Protein AF-A0A353Q1W4-F1 (afdb_monomer_lite)

pLDDT: mean 92.63, std 8.81, range [54.44, 98.5]

Structure (mmCIF, N/CA/C/O backbone):
data_AF-A0A353Q1W4-F1
#
_entry.id   AF-A0A353Q1W4-F1
#
loop_
_atom_site.group_PDB
_atom_site.id
_atom_site.type_symbol
_atom_site.label_atom_id
_atom_site.label_alt_id
_atom_site.label_comp_id
_atom_site.label_asym_id
_atom_site.label_entity_id
_atom_site.label_seq_id
_atom_site.pdbx_PDB_ins_code
_atom_site.Cartn_x
_atom_site.Cartn_y
_atom_site.Cartn_z
_atom_site.occupancy
_atom_site.B_iso_or_equiv
_atom_site.auth_seq_id
_atom_site.auth_comp_id
_atom_site.auth_asym_id
_atom_site.auth_atom_id
_atom_site.pdbx_PDB_model_num
ATOM 1 N N . MET A 1 1 ? 9.913 -14.110 -7.291 1.00 58.38 1 MET A N 1
ATOM 2 C CA . MET A 1 1 ? 8.593 -13.522 -7.599 1.00 58.38 1 MET A CA 1
ATOM 3 C C . MET A 1 1 ? 8.789 -12.524 -8.715 1.00 58.38 1 MET A C 1
ATOM 5 O O . MET A 1 1 ? 9.816 -11.857 -8.730 1.00 58.38 1 MET A O 1
ATOM 9 N N . GLU A 1 2 ? 7.866 -12.465 -9.665 1.00 75.69 2 GLU A N 1
ATOM 10 C CA . GLU A 1 2 ? 7.876 -11.416 -10.681 1.00 75.69 2 GLU A CA 1
ATOM 11 C C . GLU A 1 2 ? 7.656 -10.055 -10.006 1.00 75.69 2 GLU A C 1
ATOM 13 O O . GLU A 1 2 ? 6.860 -9.937 -9.071 1.00 75.69 2 GLU A O 1
ATOM 18 N N . ARG A 1 3 ? 8.422 -9.041 -10.416 1.00 81.00 3 ARG A N 1
ATOM 19 C CA . ARG A 1 3 ? 8.361 -7.715 -9.799 1.00 81.00 3 ARG A CA 1
ATOM 20 C C . ARG A 1 3 ? 7.063 -7.036 -10.221 1.00 81.00 3 ARG A C 1
ATOM 22 O O . ARG A 1 3 ? 6.912 -6.685 -11.385 1.00 81.00 3 ARG A O 1
ATOM 29 N N . LEU A 1 4 ? 6.166 -6.806 -9.264 1.00 89.38 4 LEU A N 1
ATOM 30 C CA . LEU A 1 4 ? 4.882 -6.155 -9.524 1.00 89.38 4 LEU A CA 1
ATOM 31 C C . LEU A 1 4 ? 5.079 -4.751 -10.104 1.00 89.38 4 LEU A C 1
ATOM 33 O O . LEU A 1 4 ? 5.807 -3.919 -9.543 1.00 89.38 4 LEU A O 1
ATOM 37 N N . HIS A 1 5 ? 4.370 -4.455 -11.188 1.00 93.25 5 HIS A N 1
ATOM 38 C CA . HIS A 1 5 ? 4.270 -3.113 -11.741 1.00 93.25 5 HIS A CA 1
ATOM 39 C C . HIS A 1 5 ? 3.477 -2.194 -10.801 1.00 93.25 5 HIS A C 1
ATOM 41 O O . HIS A 1 5 ? 2.646 -2.635 -10.007 1.00 93.25 5 HIS A O 1
ATOM 47 N N . ARG A 1 6 ? 3.683 -0.875 -10.922 1.00 92.69 6 ARG A N 1
ATOM 48 C CA . ARG A 1 6 ? 3.009 0.137 -10.086 1.00 92.69 6 ARG A CA 1
ATOM 49 C C . ARG A 1 6 ? 1.490 -0.038 -10.036 1.00 92.69 6 ARG A C 1
ATOM 51 O O . ARG A 1 6 ? 0.924 -0.072 -8.953 1.00 92.69 6 ARG A O 1
ATOM 58 N N . LYS A 1 7 ? 0.839 -0.227 -11.189 1.00 94.19 7 LYS A N 1
ATOM 59 C CA . LYS A 1 7 ? -0.619 -0.440 -11.274 1.00 94.19 7 LYS A CA 1
ATOM 60 C C . LYS A 1 7 ? -1.103 -1.638 -10.443 1.00 94.19 7 LYS A C 1
ATOM 62 O O . LYS A 1 7 ? -2.160 -1.569 -9.830 1.00 94.19 7 LYS A O 1
ATOM 67 N N . GLU A 1 8 ? -0.317 -2.711 -10.395 1.00 95.38 8 GLU A N 1
ATOM 68 C CA . GLU A 1 8 ? -0.662 -3.934 -9.668 1.00 95.38 8 GLU A CA 1
ATOM 69 C C . GLU A 1 8 ? -0.481 -3.732 -8.168 1.00 95.38 8 GLU A C 1
ATOM 71 O O . GLU A 1 8 ? -1.345 -4.126 -7.388 1.00 95.38 8 GLU A O 1
ATOM 76 N N . ARG A 1 9 ? 0.597 -3.044 -7.762 1.00 95.56 9 ARG A N 1
ATOM 77 C CA . ARG A 1 9 ? 0.807 -2.667 -6.359 1.00 95.56 9 ARG A CA 1
ATOM 78 C C . ARG A 1 9 ? -0.297 -1.740 -5.861 1.00 95.56 9 ARG A C 1
ATOM 80 O O . ARG A 1 9 ? -0.859 -2.009 -4.807 1.00 95.56 9 ARG A O 1
ATOM 87 N N . VAL A 1 10 ? -0.665 -0.715 -6.632 1.00 95.44 10 VAL A N 1
ATOM 88 C CA . VAL A 1 10 ? -1.768 0.199 -6.288 1.00 95.44 10 VAL A CA 1
ATOM 89 C C . VAL A 1 10 ? -3.081 -0.568 -6.141 1.00 95.44 10 VAL A C 1
ATOM 91 O O . VAL A 1 10 ? -3.749 -0.430 -5.119 1.00 95.44 10 VAL A O 1
ATOM 94 N N . ALA A 1 11 ? -3.427 -1.434 -7.100 1.00 96.25 11 ALA A N 1
ATOM 95 C CA . ALA A 1 11 ? -4.635 -2.255 -7.018 1.00 96.25 11 ALA A CA 1
ATOM 96 C C . ALA A 1 11 ? -4.629 -3.188 -5.792 1.00 96.25 11 ALA A C 1
ATOM 98 O O . ALA A 1 11 ? -5.644 -3.322 -5.107 1.00 96.25 11 ALA A O 1
ATOM 99 N N . ALA A 1 12 ? -3.483 -3.799 -5.478 1.00 96.62 12 ALA A N 1
ATOM 100 C CA . ALA A 1 12 ? -3.328 -4.661 -4.312 1.00 96.62 12 ALA A CA 1
ATOM 101 C C . ALA A 1 12 ? -3.444 -3.886 -2.989 1.00 96.62 12 ALA A C 1
ATOM 103 O O . ALA A 1 12 ? -4.111 -4.363 -2.071 1.00 96.62 12 ALA A O 1
ATOM 104 N N . ILE A 1 13 ? -2.838 -2.696 -2.888 1.00 96.06 13 ILE A N 1
ATOM 105 C CA . ILE A 1 13 ? -2.980 -1.802 -1.727 1.00 96.06 13 ILE A CA 1
ATOM 106 C C . ILE A 1 13 ? -4.458 -1.469 -1.524 1.00 96.06 13 ILE A C 1
ATOM 108 O O . ILE A 1 13 ? -4.981 -1.682 -0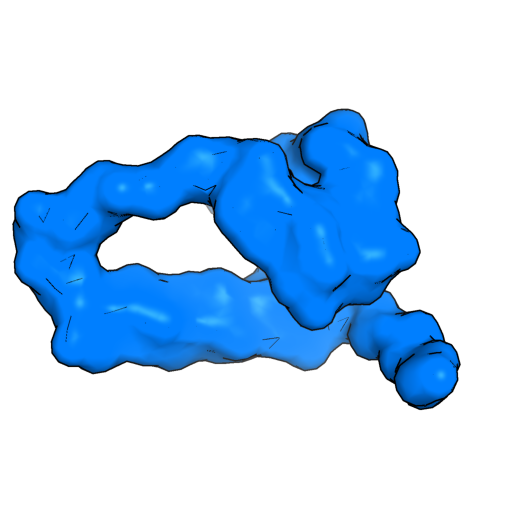.432 1.00 96.06 13 ILE A O 1
ATOM 112 N N . LEU A 1 14 ? -5.145 -1.033 -2.584 1.00 96.12 14 LEU A N 1
ATOM 113 C CA . LEU A 1 14 ? -6.573 -0.713 -2.555 1.00 96.12 14 LEU A CA 1
ATOM 114 C C . LEU A 1 14 ? -7.399 -1.894 -2.042 1.00 96.12 14 LEU A C 1
ATOM 116 O O . LEU A 1 14 ? -8.148 -1.744 -1.082 1.00 96.12 14 LEU A O 1
ATOM 120 N N . LYS A 1 15 ? -7.198 -3.088 -2.609 1.00 97.94 15 LYS A N 1
ATOM 121 C CA . LYS A 1 15 ? -7.900 -4.307 -2.190 1.00 97.94 15 LYS A CA 1
ATOM 122 C C . LYS A 1 15 ? -7.670 -4.630 -0.710 1.00 97.94 15 LYS A C 1
ATOM 124 O O . LYS A 1 15 ? -8.631 -4.881 0.009 1.00 97.94 15 LYS A O 1
ATOM 129 N N . ILE A 1 16 ? -6.421 -4.583 -0.239 1.00 97.56 16 ILE A N 1
ATOM 130 C CA . ILE A 1 16 ? -6.071 -4.889 1.159 1.00 97.56 16 ILE A CA 1
ATOM 131 C C . ILE A 1 16 ? -6.741 -3.909 2.127 1.00 97.56 16 ILE A C 1
ATOM 133 O O . ILE A 1 16 ? -7.261 -4.341 3.158 1.00 97.56 16 ILE A O 1
ATOM 137 N N . LEU A 1 17 ? -6.728 -2.614 1.807 1.00 97.06 17 LEU A N 1
ATOM 138 C CA . LEU A 1 17 ? -7.343 -1.580 2.640 1.00 97.06 17 LEU A CA 1
ATOM 139 C C . LEU A 1 17 ? -8.873 -1.681 2.626 1.00 97.06 17 LEU A C 1
ATOM 141 O O . LEU A 1 17 ? -9.488 -1.625 3.687 1.00 97.06 17 LEU A O 1
ATOM 145 N N . SER A 1 18 ? -9.486 -1.890 1.456 1.00 97.69 18 SER A N 1
ATOM 146 C CA . SER A 1 18 ? -10.939 -2.062 1.325 1.00 97.69 18 SER A CA 1
ATOM 147 C C . SER A 1 18 ? -11.458 -3.304 2.051 1.00 97.69 18 SER A C 1
ATOM 149 O O . SER A 1 18 ? -12.523 -3.248 2.658 1.00 97.69 18 SER A O 1
ATOM 151 N N . ASP A 1 19 ? -10.702 -4.402 2.037 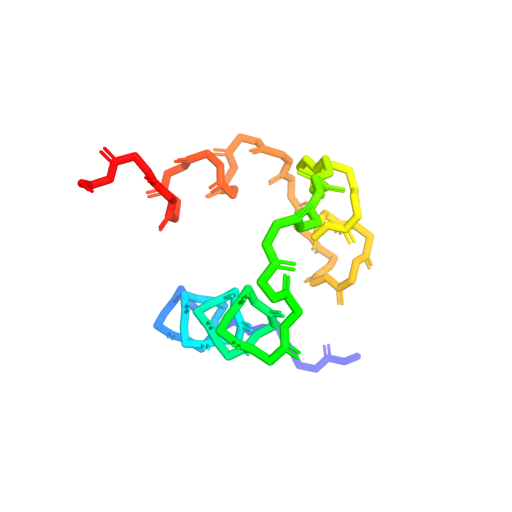1.00 98.50 19 ASP A N 1
ATOM 152 C CA . ASP A 1 19 ? -11.069 -5.636 2.741 1.00 98.50 19 ASP A CA 1
ATOM 153 C C . ASP A 1 19 ? -10.869 -5.542 4.260 1.00 98.50 19 ASP A C 1
ATOM 155 O O . ASP A 1 19 ? -11.420 -6.344 5.011 1.00 98.50 19 ASP A O 1
ATOM 159 N N . ASN A 1 20 ? -10.060 -4.586 4.726 1.00 97.94 20 ASN A N 1
ATOM 160 C CA . ASN A 1 20 ? -9.716 -4.412 6.136 1.00 97.94 20 ASN A CA 1
ATOM 161 C C . ASN A 1 20 ? -9.949 -2.956 6.572 1.00 97.94 20 ASN A C 1
ATOM 163 O O . ASN A 1 20 ? -8.983 -2.247 6.884 1.00 97.94 20 ASN A O 1
ATOM 167 N N . PRO A 1 21 ? -11.211 -2.493 6.604 1.00 97.25 21 PRO A N 1
ATOM 168 C CA . PRO A 1 21 ? -11.524 -1.127 6.996 1.00 97.25 21 PRO A CA 1
ATOM 169 C C . PRO A 1 21 ? -11.051 -0.838 8.428 1.00 97.25 21 PRO A C 1
ATOM 171 O O . PRO A 1 21 ? -11.014 -1.726 9.280 1.00 97.25 21 PRO A O 1
ATOM 174 N N . ASN A 1 22 ? -10.704 0.424 8.700 1.00 97.12 22 ASN A N 1
ATOM 175 C CA . ASN A 1 22 ? -10.243 0.911 10.011 1.00 97.12 22 ASN A CA 1
ATOM 176 C C . ASN A 1 22 ? -8.978 0.222 10.562 1.00 97.12 22 ASN A C 1
ATOM 178 O O . ASN A 1 22 ? -8.693 0.314 11.757 1.00 97.12 22 ASN A O 1
ATOM 182 N N . LYS A 1 23 ? -8.195 -0.448 9.709 1.00 97.75 23 LYS A N 1
ATOM 183 C CA . LYS A 1 23 ? -6.921 -1.059 10.090 1.00 97.75 23 LYS A CA 1
ATOM 184 C C . LYS A 1 23 ? -5.745 -0.246 9.563 1.00 97.75 23 LYS A C 1
ATOM 186 O O . LYS A 1 23 ? -5.645 0.030 8.370 1.00 97.75 23 LYS A O 1
ATOM 191 N N . ILE A 1 24 ? -4.830 0.105 10.462 1.00 96.00 24 ILE A N 1
ATOM 192 C CA . ILE A 1 24 ? -3.610 0.837 10.118 1.00 96.00 24 ILE A CA 1
ATOM 193 C C . ILE A 1 24 ? -2.568 -0.152 9.594 1.00 96.00 24 ILE A C 1
ATOM 195 O O . ILE A 1 24 ? -2.231 -1.130 10.261 1.00 96.00 24 ILE A O 1
ATOM 199 N N . TYR A 1 25 ? -2.031 0.137 8.412 1.00 96.69 25 TYR A N 1
ATOM 200 C CA . TYR A 1 25 ? -0.900 -0.573 7.826 1.00 96.69 25 TYR A CA 1
ATOM 201 C C . TYR A 1 25 ? 0.280 0.384 7.683 1.00 96.69 25 TYR A C 1
ATOM 203 O O . TYR A 1 25 ? 0.124 1.514 7.225 1.00 96.69 25 TYR A O 1
ATOM 211 N N . SER A 1 26 ? 1.473 -0.069 8.064 1.00 95.88 26 SER A N 1
ATOM 212 C CA . SER A 1 26 ? 2.701 0.688 7.825 1.00 95.88 26 SER A CA 1
ATOM 213 C C . SER A 1 26 ? 3.177 0.498 6.381 1.00 95.88 26 SER A C 1
ATOM 215 O O . SER A 1 26 ? 2.920 -0.534 5.760 1.00 95.88 26 SER A O 1
ATOM 217 N N . LEU A 1 27 ? 3.960 1.443 5.852 1.00 95.00 27 LEU A N 1
ATOM 218 C CA . LEU A 1 27 ? 4.654 1.235 4.571 1.00 95.00 27 LEU A CA 1
ATOM 219 C C . LEU A 1 27 ? 5.616 0.036 4.620 1.00 95.00 27 LEU A C 1
ATOM 221 O O . LEU A 1 27 ? 5.874 -0.574 3.589 1.00 95.00 27 LEU A O 1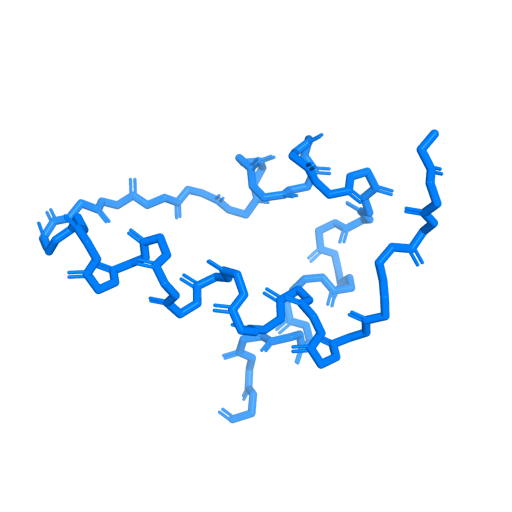
ATOM 225 N N . GLY A 1 28 ? 6.123 -0.324 5.808 1.00 96.62 28 GLY A N 1
ATOM 226 C CA . GLY A 1 28 ? 6.965 -1.508 6.007 1.00 96.62 28 GLY A CA 1
ATOM 227 C C . GLY A 1 28 ? 6.251 -2.808 5.639 1.00 96.62 28 GLY A C 1
ATOM 228 O O . GLY A 1 28 ? 6.817 -3.614 4.911 1.00 96.62 28 GLY A O 1
ATOM 229 N N . TYR A 1 29 ? 4.979 -2.950 6.024 1.00 97.31 29 TYR A N 1
ATOM 230 C CA . TYR A 1 29 ? 4.160 -4.110 5.656 1.00 97.31 29 TYR A CA 1
ATOM 231 C C . TYR A 1 29 ? 4.097 -4.309 4.134 1.00 97.31 29 TYR A C 1
ATOM 233 O O . TYR A 1 29 ? 4.306 -5.410 3.631 1.00 97.31 29 TYR A O 1
ATOM 241 N N . PHE A 1 30 ? 3.848 -3.234 3.383 1.00 96.44 30 PHE A N 1
ATOM 242 C CA . PHE A 1 30 ? 3.793 -3.302 1.922 1.00 96.44 30 PHE A CA 1
ATOM 243 C C . PHE A 1 30 ? 5.181 -3.449 1.287 1.00 96.44 30 PHE A C 1
ATOM 245 O O . PHE A 1 30 ? 5.309 -4.110 0.261 1.00 96.44 30 PHE A O 1
ATOM 252 N N . SER A 1 31 ? 6.218 -2.871 1.900 1.00 95.38 31 SER A N 1
ATOM 253 C CA . SER A 1 31 ? 7.611 -2.975 1.447 1.00 95.38 31 SER A CA 1
ATOM 254 C C . SER A 1 31 ? 8.092 -4.421 1.473 1.00 95.38 31 SER A C 1
ATOM 256 O O . SER A 1 31 ? 8.611 -4.899 0.470 1.00 95.38 31 SER A O 1
ATOM 258 N N . GLU A 1 32 ? 7.824 -5.140 2.565 1.00 95.69 32 GLU A N 1
ATOM 259 C CA . GLU A 1 32 ? 8.109 -6.573 2.691 1.00 95.69 32 GLU A CA 1
ATOM 260 C 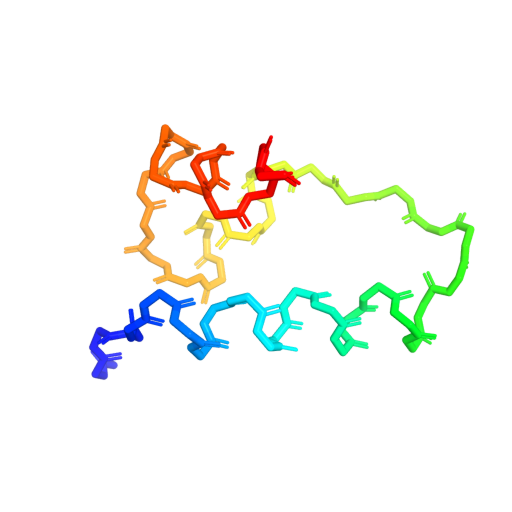C . GLU A 1 32 ? 7.221 -7.412 1.764 1.00 95.69 32 GLU A C 1
ATOM 262 O O . GLU A 1 32 ? 7.692 -8.345 1.120 1.00 95.69 32 GLU A O 1
ATOM 267 N N . LYS A 1 33 ? 5.932 -7.064 1.648 1.00 95.12 33 LYS A N 1
ATOM 268 C CA . LYS A 1 33 ? 4.972 -7.821 0.834 1.00 95.12 33 LYS A CA 1
ATOM 269 C C . LYS A 1 33 ? 5.247 -7.755 -0.668 1.00 95.12 33 LYS A C 1
ATOM 271 O O . LYS A 1 33 ? 4.967 -8.722 -1.373 1.00 95.12 33 LYS A O 1
ATOM 276 N N . PHE A 1 34 ? 5.711 -6.612 -1.162 1.00 94.81 34 PHE A N 1
ATOM 277 C CA . PHE A 1 34 ? 5.933 -6.370 -2.589 1.00 94.81 34 PHE A CA 1
ATOM 278 C C . PHE A 1 34 ? 7.412 -6.362 -2.982 1.00 94.81 34 PHE A C 1
ATOM 280 O O . PHE A 1 34 ? 7.700 -6.189 -4.164 1.00 94.81 34 PHE A O 1
ATOM 287 N N . ASP A 1 35 ? 8.321 -6.534 -2.017 1.00 94.56 35 ASP A N 1
ATOM 288 C CA . ASP A 1 35 ? 9.776 -6.495 -2.204 1.00 94.56 35 ASP A CA 1
ATOM 289 C C . ASP A 1 35 ? 10.249 -5.216 -2.925 1.00 94.56 35 ASP A C 1
ATOM 291 O O . ASP A 1 35 ? 10.961 -5.228 -3.930 1.00 94.56 35 ASP A O 1
ATOM 295 N N . VAL A 1 36 ? 9.775 -4.064 -2.440 1.00 94.12 36 VAL A N 1
ATOM 296 C CA . VAL A 1 36 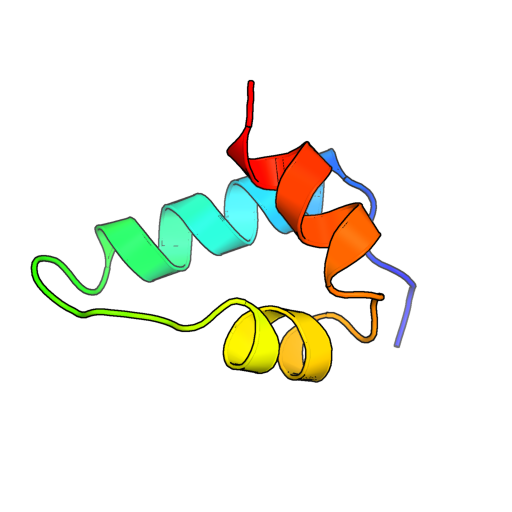? 10.132 -2.739 -2.974 1.00 94.12 36 VAL A CA 1
ATOM 297 C C . VAL A 1 36 ? 10.452 -1.760 -1.854 1.00 94.12 36 VAL A C 1
ATOM 299 O O . VAL A 1 36 ? 9.977 -1.890 -0.726 1.00 94.12 36 VAL A O 1
ATOM 302 N N . ALA A 1 37 ? 11.242 -0.734 -2.170 1.00 95.06 37 ALA A N 1
ATOM 303 C CA . ALA A 1 37 ? 11.606 0.304 -1.217 1.00 95.06 37 ALA A CA 1
ATOM 304 C C . ALA A 1 37 ? 10.385 1.109 -0.740 1.00 95.06 37 ALA A C 1
ATOM 306 O O . ALA A 1 37 ? 9.455 1.385 -1.501 1.00 95.06 37 ALA A O 1
ATOM 307 N N . ARG A 1 38 ? 10.433 1.571 0.516 1.00 94.25 38 ARG A N 1
ATOM 308 C CA . ARG A 1 38 ? 9.384 2.430 1.093 1.00 94.25 38 ARG A CA 1
ATOM 309 C C . ARG A 1 38 ? 9.197 3.728 0.306 1.00 94.25 38 ARG A C 1
ATOM 311 O O . ARG A 1 38 ? 8.069 4.176 0.179 1.00 94.25 38 ARG A O 1
ATOM 318 N N . SER A 1 39 ? 10.269 4.293 -0.255 1.00 94.38 39 SER A N 1
ATOM 319 C CA . SER A 1 39 ? 10.203 5.486 -1.112 1.00 94.38 39 SER A CA 1
ATOM 320 C C . SER A 1 39 ? 9.370 5.252 -2.374 1.00 94.38 39 SER A C 1
ATOM 322 O O . SER A 1 39 ? 8.536 6.085 -2.708 1.00 94.38 39 SER A O 1
ATOM 324 N N . THR A 1 40 ? 9.518 4.092 -3.022 1.00 94.44 40 THR A N 1
ATOM 325 C CA . THR A 1 40 ? 8.689 3.699 -4.172 1.00 94.44 40 THR A CA 1
ATOM 326 C C . THR A 1 40 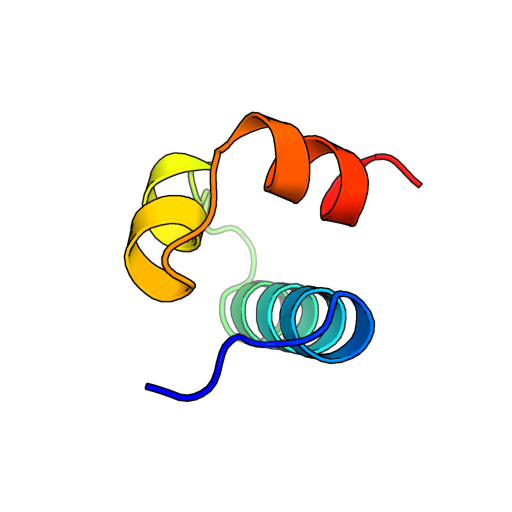? 7.219 3.557 -3.780 1.00 94.44 40 THR A C 1
ATOM 328 O O . THR A 1 40 ? 6.341 3.983 -4.520 1.00 94.44 40 THR A O 1
ATOM 331 N N . LEU A 1 41 ? 6.932 2.990 -2.605 1.00 94.38 41 LEU A N 1
ATOM 332 C CA . LEU A 1 41 ? 5.553 2.849 -2.127 1.00 94.38 41 LEU A CA 1
ATOM 333 C C . LEU A 1 41 ? 4.921 4.178 -1.731 1.00 94.38 41 LEU A C 1
ATOM 335 O O . LEU A 1 41 ? 3.724 4.345 -1.936 1.00 94.38 41 LEU A O 1
ATOM 339 N N . SER A 1 42 ? 5.702 5.123 -1.203 1.00 93.00 42 SER A N 1
ATOM 340 C CA . SER A 1 42 ? 5.219 6.484 -0.971 1.00 93.00 42 SER A CA 1
ATOM 341 C C . SER A 1 42 ? 4.691 7.096 -2.269 1.00 93.00 42 SER A C 1
ATOM 343 O O . SER A 1 42 ? 3.606 7.659 -2.269 1.00 93.00 42 SER A O 1
ATOM 345 N N . GLU A 1 43 ? 5.379 6.920 -3.400 1.00 92.00 43 GLU A N 1
ATOM 346 C CA . GLU A 1 43 ? 4.873 7.388 -4.699 1.00 92.00 43 GLU A CA 1
ATOM 347 C C . GLU A 1 43 ? 3.585 6.669 -5.130 1.00 92.00 43 GLU A C 1
ATOM 349 O O . GLU A 1 43 ? 2.722 7.274 -5.764 1.00 92.00 43 GLU A O 1
ATOM 354 N N . ASP A 1 44 ? 3.423 5.388 -4.789 1.00 91.69 44 ASP A N 1
ATOM 355 C CA . ASP A 1 44 ? 2.222 4.615 -5.123 1.00 91.69 44 ASP A CA 1
ATOM 356 C C . ASP A 1 44 ? 0.962 5.122 -4.388 1.00 91.69 44 ASP A C 1
ATOM 358 O O . ASP A 1 44 ? -0.136 4.934 -4.907 1.00 91.69 44 ASP A O 1
ATOM 362 N N . VAL A 1 45 ? 1.107 5.777 -3.227 1.00 89.19 45 VAL A N 1
ATOM 363 C CA . VAL A 1 45 ? -0.017 6.254 -2.388 1.00 89.19 45 VAL A CA 1
ATOM 364 C C . VAL A 1 45 ? -0.193 7.777 -2.335 1.00 89.19 45 VAL A C 1
ATOM 366 O O . VAL A 1 45 ? -1.203 8.234 -1.816 1.00 89.19 45 VAL A O 1
ATOM 369 N N . VAL A 1 46 ? 0.779 8.562 -2.815 1.00 82.12 46 VAL A N 1
ATOM 370 C CA . VAL A 1 46 ? 0.791 10.039 -2.706 1.00 82.12 46 VAL A CA 1
ATOM 371 C C . VAL A 1 46 ? -0.011 10.759 -3.802 1.00 82.12 46 VAL A C 1
ATOM 373 O O . VAL A 1 46 ? -0.235 11.958 -3.657 1.00 82.12 46 VAL A O 1
ATOM 376 N N . ILE A 1 47 ? -0.438 10.082 -4.879 1.00 54.44 47 ILE A N 1
ATOM 377 C CA . ILE A 1 47 ? -1.274 10.725 -5.920 1.00 54.44 47 ILE A CA 1
ATOM 378 C C . ILE A 1 47 ? -2.579 11.253 -5.315 1.00 54.44 47 ILE A C 1
ATOM 380 O O . ILE A 1 47 ? -3.267 10.457 -4.639 1.00 54.44 47 ILE A O 1
#

Radius of gyration: 10.21 Å; chains: 1; bounding box: 23×24×22 Å

Sequence (47 aa):
MERLHRKERVAAILKILSDNPNKIYSLGYFSEKFDVARSTLSEDVVI

Foldseek 3Di:
DPQDDLVRLLVVVVVVCVVPDPDDDDLVVSCVVRVHDSVSVCVSPVD

Secondary structure (DSSP, 8-state):
-----HHHHHHHHHHHHHHSTT----HHHHHHHHT--HHHHHHHH--